Protein AF-A0A1M6PPL5-F1 (afdb_monomer_lite)

Radius of gyration: 15.42 Å; chains: 1; bounding box: 39×20×42 Å

Organism: NCBI:txid90970

Sequence (66 aa):
MTGGAYMKHEHWEFDSECPRCGKINHVSAPVGEHVVRVHCQHCTHGYEYTHIVREHTVVEDEEEEA

Structure (mmCIF, N/CA/C/O backbone):
data_AF-A0A1M6PPL5-F1
#
_entry.id   AF-A0A1M6PPL5-F1
#
loop_
_atom_site.group_PDB
_atom_site.id
_atom_site.type_symbol
_atom_site.label_atom_id
_atom_site.label_alt_id
_atom_site.label_comp_id
_atom_site.label_asym_id
_atom_site.label_entity_id
_atom_site.label_seq_id
_atom_site.pdbx_PDB_ins_code
_atom_site.Cartn_x
_atom_site.Cartn_y
_atom_site.Cartn_z
_atom_site.occupancy
_atom_site.B_iso_or_equiv
_atom_site.auth_seq_id
_atom_site.auth_comp_id
_atom_site.auth_asym_id
_atom_site.auth_atom_id
_atom_site.pdbx_PDB_model_num
ATOM 1 N N . MET A 1 1 ? 29.839 -13.952 -26.154 1.00 39.62 1 MET A N 1
ATOM 2 C CA . MET A 1 1 ? 29.623 -12.792 -25.269 1.00 39.62 1 MET A CA 1
ATOM 3 C C . MET A 1 1 ? 28.130 -12.515 -25.267 1.00 39.62 1 MET A C 1
ATOM 5 O O . MET A 1 1 ? 27.645 -11.782 -26.116 1.00 39.62 1 MET A O 1
ATOM 9 N N . THR A 1 2 ? 27.375 -13.229 -24.437 1.00 45.41 2 THR A N 1
ATOM 10 C CA . THR A 1 2 ? 25.942 -12.974 -24.253 1.00 45.41 2 THR A CA 1
ATOM 11 C C . THR A 1 2 ? 25.835 -11.786 -23.312 1.00 45.41 2 THR A C 1
ATOM 13 O O . THR A 1 2 ? 26.108 -11.933 -22.125 1.00 45.41 2 THR A O 1
ATOM 16 N N . GLY A 1 3 ? 25.563 -10.603 -23.868 1.00 40.59 3 GLY A N 1
ATOM 17 C CA . GLY A 1 3 ? 25.296 -9.409 -23.075 1.00 40.59 3 GLY A CA 1
ATOM 18 C C . GLY A 1 3 ? 24.134 -9.704 -22.137 1.00 40.59 3 GLY A C 1
ATOM 19 O O . GLY A 1 3 ? 23.046 -10.036 -22.608 1.00 40.59 3 GLY A O 1
ATOM 20 N N . GLY A 1 4 ? 24.403 -9.669 -20.832 1.00 39.91 4 GLY A N 1
ATOM 21 C CA . GLY A 1 4 ? 23.369 -9.744 -19.814 1.00 39.91 4 GLY A CA 1
ATOM 22 C C . GLY A 1 4 ? 22.419 -8.581 -20.043 1.00 39.91 4 GLY A C 1
ATOM 23 O O . GLY A 1 4 ? 22.839 -7.425 -20.026 1.00 39.91 4 GLY A O 1
ATOM 24 N N . ALA A 1 5 ? 21.167 -8.892 -20.363 1.00 47.94 5 ALA A N 1
ATOM 25 C CA . ALA A 1 5 ? 20.114 -7.900 -20.353 1.00 47.94 5 ALA A CA 1
ATOM 26 C C . ALA A 1 5 ? 19.964 -7.455 -18.898 1.00 47.94 5 ALA A C 1
ATOM 28 O O . ALA A 1 5 ? 19.499 -8.227 -18.066 1.00 47.94 5 ALA A O 1
ATOM 29 N N . TYR A 1 6 ? 20.423 -6.244 -18.610 1.00 51.88 6 TYR A N 1
ATOM 30 C CA . TYR A 1 6 ? 20.095 -5.463 -17.423 1.00 51.88 6 TYR A CA 1
ATOM 31 C C . TYR A 1 6 ? 18.568 -5.458 -17.288 1.00 51.88 6 TYR A C 1
ATOM 33 O O . TYR A 1 6 ? 17.875 -4.720 -17.991 1.00 51.88 6 TYR A O 1
ATOM 41 N N . MET A 1 7 ? 18.030 -6.353 -16.460 1.00 55.34 7 MET A N 1
ATOM 42 C CA . MET A 1 7 ? 16.620 -6.341 -16.104 1.00 55.34 7 MET A CA 1
ATOM 43 C C . MET A 1 7 ? 16.477 -5.284 -15.023 1.00 55.34 7 MET A C 1
ATOM 45 O O . MET A 1 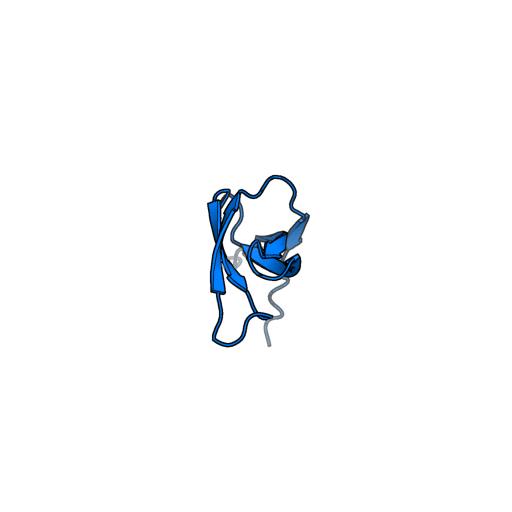7 ? 16.573 -5.581 -13.843 1.00 55.34 7 MET A O 1
ATOM 49 N N . LYS A 1 8 ? 16.302 -4.027 -15.433 1.00 61.66 8 LYS A N 1
ATOM 50 C CA . LYS A 1 8 ? 15.796 -3.013 -14.513 1.00 61.66 8 LYS A CA 1
ATOM 51 C C . LYS A 1 8 ? 14.463 -3.529 -13.980 1.00 61.66 8 LYS A C 1
ATOM 53 O O . LYS A 1 8 ? 13.543 -3.758 -14.769 1.00 61.66 8 LYS A O 1
ATOM 58 N N . HIS A 1 9 ? 14.388 -3.812 -12.688 1.00 78.00 9 HIS A N 1
ATOM 59 C CA . HIS A 1 9 ? 13.138 -4.233 -12.079 1.00 78.00 9 HIS A CA 1
ATOM 60 C C . HIS A 1 9 ? 12.321 -2.971 -11.812 1.00 78.00 9 HIS A C 1
ATOM 62 O O . HIS A 1 9 ? 12.761 -2.081 -11.098 1.00 78.00 9 HIS A O 1
ATOM 68 N N . GLU A 1 10 ? 11.166 -2.849 -12.463 1.00 88.19 10 GLU A N 1
ATOM 69 C CA . GLU A 1 10 ? 10.249 -1.734 -12.232 1.00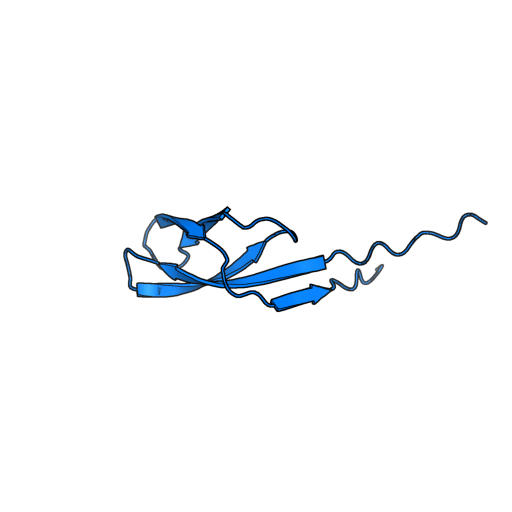 88.19 10 GLU A CA 1
ATOM 70 C C . GLU A 1 10 ? 9.170 -2.148 -11.226 1.00 88.19 10 GLU A C 1
ATOM 72 O O . GLU A 1 10 ? 8.577 -3.229 -11.340 1.00 88.19 10 GLU A O 1
ATOM 77 N N . HIS A 1 11 ? 8.852 -1.261 -10.285 1.00 92.75 11 HIS A N 1
ATOM 78 C CA . HIS A 1 11 ? 7.707 -1.392 -9.385 1.00 92.75 11 HIS A CA 1
ATOM 79 C C . HIS A 1 11 ? 6.901 -0.098 -9.304 1.00 92.75 11 HIS A C 1
ATOM 81 O O . HIS A 1 11 ? 7.295 0.969 -9.770 1.00 92.75 11 HIS A O 1
ATOM 87 N N . TRP A 1 12 ? 5.707 -0.208 -8.743 1.00 94.94 12 TRP A N 1
ATOM 88 C CA . TRP A 1 12 ? 4.848 0.909 -8.397 1.00 94.94 12 TRP A CA 1
ATOM 89 C C . TRP A 1 12 ? 4.971 1.222 -6.919 1.00 94.94 12 TRP A C 1
ATOM 91 O O . TRP A 1 12 ? 4.883 0.318 -6.094 1.00 94.94 12 TRP A O 1
ATOM 101 N N . GLU A 1 13 ? 5.079 2.502 -6.589 1.00 95.88 13 GLU A N 1
ATOM 102 C CA . GLU A 1 13 ? 4.930 3.014 -5.230 1.00 95.88 13 GLU A CA 1
ATOM 103 C C . GLU A 1 13 ? 3.674 3.874 -5.121 1.00 95.88 13 GLU A C 1
ATOM 105 O O . GLU A 1 13 ? 3.380 4.688 -6.002 1.00 95.88 13 GLU A O 1
ATOM 110 N N . PHE A 1 14 ? 2.911 3.688 -4.046 1.00 96.06 14 PHE A N 1
ATOM 111 C CA . PHE A 1 14 ? 1.691 4.449 -3.790 1.00 96.06 14 PHE A CA 1
ATOM 112 C C . PHE A 1 14 ? 1.366 4.524 -2.297 1.00 96.06 14 PHE A C 1
ATOM 114 O O . PHE A 1 14 ? 1.785 3.696 -1.480 1.00 96.06 14 PHE A O 1
ATOM 121 N N . ASP A 1 15 ? 0.550 5.520 -1.964 1.00 96.69 15 ASP A N 1
ATOM 122 C CA . ASP A 1 15 ? 0.062 5.756 -0.615 1.00 96.69 15 ASP A CA 1
ATOM 123 C C . ASP A 1 15 ? -1.295 5.088 -0.418 1.00 96.69 15 ASP A C 1
ATOM 125 O O . ASP A 1 15 ? -2.243 5.284 -1.180 1.00 96.69 15 ASP A O 1
ATOM 129 N N . SER A 1 16 ? -1.407 4.306 0.651 1.00 96.25 16 SER A N 1
ATOM 130 C CA . SER A 1 16 ? -2.639 3.619 1.012 1.00 96.25 16 SER A CA 1
ATOM 131 C C . SER A 1 16 ? -3.071 3.962 2.433 1.00 96.25 16 SER A C 1
ATOM 133 O O . SER A 1 16 ? -2.425 3.585 3.418 1.00 96.25 16 SER A O 1
ATOM 135 N N . GLU A 1 17 ? -4.205 4.650 2.551 1.00 96.69 17 GLU A N 1
ATOM 136 C CA . GLU A 1 17 ? -4.834 4.925 3.840 1.00 96.69 17 GLU A CA 1
ATOM 137 C C . GLU A 1 17 ? -5.472 3.657 4.417 1.00 96.69 17 GLU A C 1
ATOM 139 O O . GLU A 1 17 ? -6.304 3.001 3.788 1.00 96.69 17 GLU A O 1
ATOM 144 N N . CYS A 1 18 ? -5.102 3.311 5.649 1.00 96.31 18 CYS A N 1
ATOM 145 C CA . CYS A 1 18 ? -5.725 2.205 6.358 1.00 96.31 18 CYS A CA 1
ATOM 146 C C . CYS A 1 18 ? -7.153 2.582 6.787 1.00 96.31 18 CYS A C 1
ATOM 148 O O . CYS A 1 18 ? -7.307 3.470 7.629 1.00 96.31 18 CYS A O 1
ATOM 150 N N . PRO A 1 19 ? -8.198 1.841 6.370 1.00 95.62 19 PRO A N 1
ATOM 151 C CA . PRO A 1 19 ? -9.584 2.176 6.705 1.00 95.62 19 PRO A CA 1
ATOM 152 C C . PRO A 1 19 ? -9.911 1.979 8.194 1.00 95.62 19 PRO A C 1
ATOM 154 O O . PRO A 1 19 ? -10.974 2.379 8.659 1.00 95.62 19 PRO A O 1
ATOM 157 N N . ARG A 1 20 ? -9.011 1.344 8.960 1.00 94.56 20 ARG A N 1
ATOM 158 C CA . ARG A 1 20 ? -9.186 1.104 10.397 1.00 94.56 20 ARG A CA 1
ATOM 159 C C . ARG A 1 20 ? -8.629 2.220 11.274 1.00 94.56 20 ARG A C 1
ATOM 161 O O . ARG A 1 20 ? -9.236 2.540 12.289 1.00 94.56 20 ARG A O 1
ATOM 168 N N . CYS A 1 21 ? -7.449 2.748 10.947 1.00 95.69 21 CYS A N 1
ATOM 169 C CA . CYS A 1 21 ? -6.758 3.739 11.781 1.00 95.69 21 CYS A CA 1
ATOM 170 C C . CYS A 1 21 ? -6.531 5.090 11.092 1.00 95.69 21 CYS A C 1
ATOM 172 O O . CYS A 1 21 ? -6.006 5.991 11.742 1.00 95.69 21 CYS A O 1
ATOM 174 N N . GLY A 1 22 ? -6.886 5.225 9.809 1.00 95.88 22 GLY A N 1
ATOM 175 C CA . GLY A 1 22 ? -6.743 6.454 9.018 1.00 95.88 22 GLY A CA 1
ATOM 176 C C . GLY A 1 22 ? -5.297 6.855 8.713 1.00 95.88 22 GLY A C 1
ATOM 177 O O . GLY A 1 22 ? -5.042 7.950 8.228 1.00 95.88 22 GLY A O 1
ATOM 178 N N . LYS A 1 23 ? -4.316 6.005 9.041 1.00 96.81 23 LYS A N 1
ATOM 179 C CA . LYS A 1 23 ? -2.897 6.284 8.785 1.00 96.81 23 LYS A CA 1
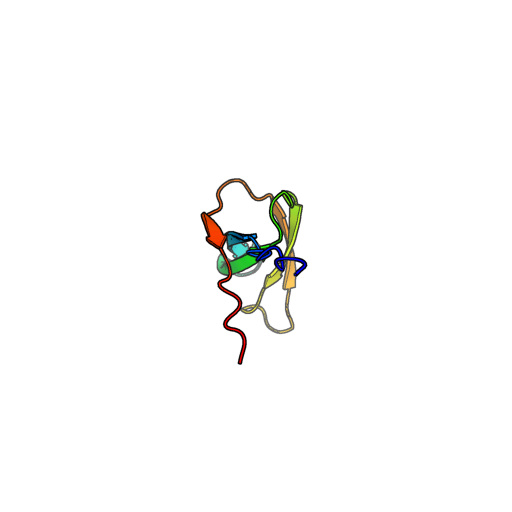ATOM 180 C C . LYS A 1 23 ? -2.475 5.769 7.414 1.00 96.81 23 LYS A C 1
ATOM 182 O O . LYS A 1 23 ? -2.927 4.706 6.982 1.00 96.81 23 LYS A O 1
ATOM 187 N N . ILE A 1 24 ? -1.561 6.500 6.785 1.00 96.69 24 ILE A N 1
ATOM 188 C CA . ILE A 1 24 ? -1.006 6.179 5.470 1.00 96.69 24 ILE A CA 1
ATOM 189 C C . ILE A 1 24 ? 0.076 5.103 5.588 1.00 96.69 24 ILE A C 1
ATOM 191 O O . ILE A 1 24 ? 0.929 5.152 6.477 1.00 96.69 24 ILE A O 1
ATOM 195 N N . ASN A 1 25 ? 0.026 4.122 4.692 1.00 95.81 25 ASN A N 1
ATOM 196 C CA . ASN A 1 25 ? 1.094 3.162 4.445 1.00 95.81 25 ASN A CA 1
ATOM 197 C C . ASN A 1 25 ? 1.691 3.475 3.074 1.00 95.81 25 ASN A C 1
ATOM 19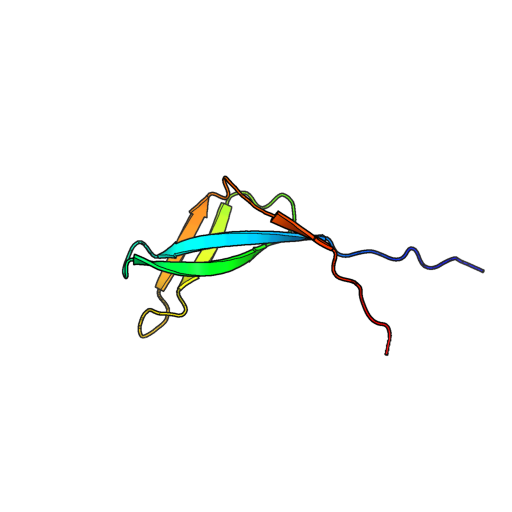9 O O . ASN A 1 25 ? 0.937 3.569 2.108 1.00 95.81 25 ASN A O 1
ATOM 203 N N . HIS A 1 26 ? 3.013 3.596 3.002 1.00 95.94 26 HIS A N 1
ATOM 204 C CA . HIS A 1 26 ? 3.738 3.634 1.736 1.00 95.94 26 HIS A CA 1
ATOM 205 C C . HIS A 1 26 ? 3.966 2.192 1.287 1.00 95.94 26 HIS A C 1
ATOM 207 O O . HIS A 1 26 ? 4.502 1.387 2.055 1.00 95.94 26 HIS A O 1
ATOM 213 N N . VAL A 1 27 ? 3.478 1.845 0.100 1.00 95.38 27 VAL A N 1
ATOM 214 C CA . VAL A 1 27 ? 3.438 0.464 -0.388 1.00 95.38 27 VAL A CA 1
ATOM 215 C C . VAL A 1 27 ? 4.115 0.387 -1.745 1.00 95.38 27 VAL A C 1
ATOM 217 O O . VAL A 1 27 ? 3.848 1.220 -2.608 1.00 95.38 27 VAL A O 1
ATOM 220 N N . SER A 1 28 ? 4.944 -0.640 -1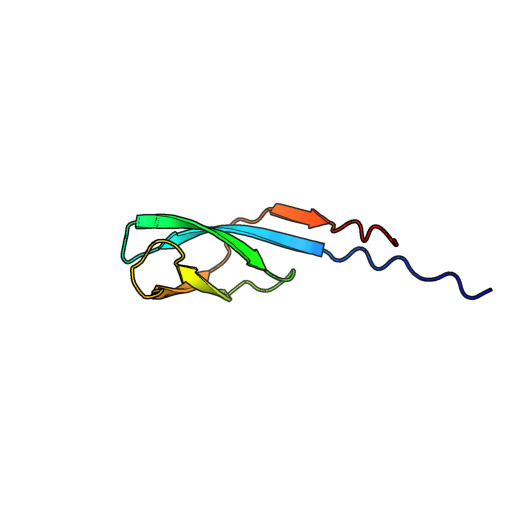.931 1.00 94.31 28 SER A N 1
ATOM 221 C CA . SER A 1 28 ? 5.466 -1.043 -3.232 1.00 94.31 28 SER A CA 1
ATOM 222 C C . SER A 1 28 ? 4.720 -2.273 -3.758 1.00 94.31 28 SER A C 1
ATOM 224 O O . SER A 1 28 ? 4.359 -3.172 -2.993 1.00 94.31 28 SER A O 1
ATOM 226 N N . ALA A 1 29 ? 4.461 -2.312 -5.063 1.00 93.06 29 ALA A N 1
ATOM 227 C CA . ALA A 1 29 ? 3.838 -3.444 -5.744 1.00 93.06 29 ALA A CA 1
ATOM 228 C C . ALA A 1 29 ? 4.409 -3.619 -7.160 1.00 93.06 29 ALA A C 1
ATOM 230 O O . ALA A 1 29 ? 4.830 -2.634 -7.764 1.00 93.06 29 ALA A O 1
ATOM 231 N N . PRO A 1 30 ? 4.402 -4.833 -7.731 1.00 91.56 30 PRO A N 1
ATOM 232 C CA . PRO A 1 30 ? 4.783 -5.037 -9.125 1.00 91.56 30 PRO A CA 1
ATOM 233 C C . PRO A 1 30 ? 3.927 -4.208 -10.092 1.00 91.56 30 PRO A C 1
ATOM 235 O O . PRO A 1 30 ? 2.730 -3.993 -9.872 1.00 91.56 30 PRO A O 1
ATOM 238 N N . VAL A 1 31 ? 4.526 -3.789 -11.207 1.00 91.06 31 VAL A N 1
ATOM 239 C CA . VAL A 1 31 ? 3.807 -3.081 -12.275 1.00 91.06 31 VAL A CA 1
ATOM 240 C C . VAL A 1 31 ? 2.629 -3.926 -12.774 1.00 91.06 31 VAL A C 1
ATOM 242 O O . VAL A 1 31 ? 2.777 -5.103 -13.102 1.00 91.06 31 VAL A O 1
ATOM 245 N N . GLY A 1 32 ? 1.449 -3.311 -12.869 1.00 90.31 32 GLY A N 1
ATOM 246 C CA . GLY A 1 32 ? 0.224 -3.955 -13.353 1.00 90.31 32 GLY A CA 1
ATOM 247 C C . GLY A 1 32 ? -0.650 -4.576 -12.260 1.00 90.31 32 GLY A C 1
ATOM 248 O O . GLY A 1 32 ? -1.787 -4.965 -12.544 1.00 90.31 32 GLY A O 1
ATOM 249 N N . GLU A 1 33 ? -0.194 -4.628 -11.004 1.00 90.88 33 GLU A N 1
ATOM 250 C CA . GLU A 1 33 ? -1.033 -5.055 -9.882 1.00 90.88 33 GLU A CA 1
ATOM 251 C C . GLU A 1 33 ? -1.965 -3.926 -9.415 1.00 90.88 33 GLU A C 1
ATOM 253 O O . GLU A 1 33 ? -1.668 -3.143 -8.518 1.00 90.88 33 GLU A O 1
ATOM 258 N N . HIS A 1 34 ? -3.151 -3.851 -10.020 1.00 93.25 34 HIS A N 1
ATOM 259 C CA . HIS A 1 34 ? -4.156 -2.835 -9.677 1.00 93.25 34 HIS A CA 1
ATOM 260 C C . HIS A 1 34 ? -4.927 -3.115 -8.378 1.00 93.25 34 HIS A C 1
ATOM 262 O O . HIS A 1 34 ? -5.612 -2.230 -7.864 1.00 93.25 34 HIS A O 1
ATOM 268 N N . VAL A 1 35 ? -4.868 -4.342 -7.857 1.00 96.25 35 VAL A N 1
ATOM 269 C CA . VAL A 1 35 ? -5.561 -4.752 -6.630 1.00 96.25 35 VAL A CA 1
ATOM 270 C C . VAL A 1 35 ? -4.564 -5.473 -5.740 1.00 96.25 35 VAL A C 1
ATOM 272 O O . VAL A 1 35 ? -4.125 -6.572 -6.062 1.00 96.25 35 VAL A O 1
ATOM 275 N N . VAL A 1 36 ? -4.234 -4.855 -4.611 1.00 95.31 36 VAL A N 1
ATOM 276 C CA . VAL A 1 36 ? -3.120 -5.266 -3.749 1.00 95.31 36 VAL A CA 1
ATOM 277 C C . VAL A 1 36 ? -3.582 -5.432 -2.308 1.00 95.31 36 VAL A C 1
ATOM 279 O O . VAL A 1 36 ? -4.418 -4.674 -1.808 1.00 95.31 36 VAL A O 1
ATOM 282 N N . ARG A 1 37 ? -3.051 -6.446 -1.619 1.00 96.69 37 ARG A N 1
ATOM 283 C CA . ARG A 1 37 ? -3.269 -6.625 -0.178 1.00 96.69 37 ARG A CA 1
ATOM 284 C C . ARG A 1 37 ? -2.225 -5.826 0.585 1.00 96.69 37 ARG A C 1
ATOM 286 O O . ARG A 1 37 ? -1.041 -6.128 0.516 1.00 96.69 37 ARG A O 1
ATOM 293 N N . VAL A 1 38 ? -2.680 -4.837 1.343 1.00 95.94 38 VAL A N 1
ATOM 294 C CA . VAL A 1 38 ? -1.828 -3.977 2.160 1.00 95.94 38 VAL A CA 1
ATOM 295 C C . VAL A 1 38 ? -1.908 -4.417 3.612 1.00 95.94 38 VAL A C 1
ATOM 297 O O . VAL A 1 38 ? -2.991 -4.524 4.193 1.00 95.94 38 VAL A O 1
ATOM 300 N N . HIS A 1 39 ? -0.744 -4.634 4.214 1.00 96.25 39 HIS A N 1
ATOM 301 C CA . HIS A 1 39 ? -0.608 -4.837 5.646 1.00 96.25 39 HIS A CA 1
ATOM 302 C C . HIS A 1 39 ? -0.354 -3.491 6.334 1.00 96.25 39 HIS A C 1
ATOM 304 O O . HIS A 1 39 ? 0.687 -2.869 6.134 1.00 96.25 39 HIS A O 1
ATOM 310 N N . CYS A 1 40 ? -1.299 -3.026 7.152 1.00 96.25 40 CYS A N 1
ATOM 311 C CA . CYS A 1 40 ? -1.145 -1.775 7.888 1.00 96.25 40 CYS A CA 1
ATOM 312 C C . CYS A 1 40 ? -0.069 -1.904 8.974 1.00 96.25 40 CYS A C 1
ATOM 314 O O . CYS A 1 40 ? -0.287 -2.590 9.975 1.00 96.25 40 CYS A O 1
ATOM 316 N N . GLN A 1 41 ? 1.024 -1.154 8.837 1.00 94.44 41 GLN A N 1
ATOM 317 C CA . GLN A 1 41 ? 2.139 -1.142 9.793 1.00 94.44 41 GLN A CA 1
ATOM 318 C C . GLN A 1 41 ? 1.813 -0.395 11.098 1.00 94.44 41 GLN A C 1
ATOM 320 O O . GLN A 1 41 ? 2.539 -0.492 12.084 1.00 94.44 41 GLN A O 1
ATOM 325 N N . HIS A 1 42 ? 0.705 0.351 11.128 1.00 94.50 42 HIS A N 1
ATOM 326 C CA . HIS A 1 42 ? 0.335 1.190 12.271 1.00 94.50 42 HIS A CA 1
ATOM 327 C C . HIS A 1 42 ? -0.662 0.550 13.234 1.00 94.50 42 HIS A C 1
ATOM 329 O O . HIS A 1 42 ? -0.826 1.028 14.357 1.00 94.50 42 HIS A O 1
ATOM 335 N N . CYS A 1 43 ? -1.402 -0.468 12.793 1.00 93.50 43 CYS A N 1
ATOM 336 C CA . CYS A 1 43 ? -2.374 -1.143 13.645 1.00 93.50 43 CYS A CA 1
ATOM 337 C C . CYS A 1 43 ? -1.668 -2.161 14.540 1.00 93.50 43 CYS A C 1
ATOM 339 O O . CYS A 1 43 ? -0.901 -2.989 14.057 1.00 93.50 43 CYS A O 1
ATOM 341 N N . THR A 1 44 ? -1.987 -2.172 15.835 1.00 86.12 44 THR A N 1
ATOM 342 C CA . THR A 1 44 ? -1.529 -3.224 16.748 1.00 86.12 44 THR A CA 1
ATOM 343 C C . THR A 1 44 ? -2.028 -4.581 16.234 1.00 86.12 44 THR A C 1
ATOM 345 O O . THR A 1 44 ? -3.236 -4.763 16.069 1.00 86.12 44 THR A O 1
ATOM 348 N N . HIS A 1 45 ? -1.094 -5.497 15.956 1.00 83.88 45 HIS A N 1
ATOM 349 C CA . HIS A 1 45 ? -1.281 -6.817 15.319 1.00 83.88 45 HIS A CA 1
ATOM 350 C C . HIS A 1 45 ? -1.395 -6.856 13.789 1.00 83.88 45 HIS A C 1
ATOM 352 O O . HIS A 1 45 ? -1.554 -7.947 13.253 1.00 83.88 45 HIS A O 1
ATOM 358 N N . GLY A 1 46 ? -1.278 -5.722 13.093 1.00 84.00 46 GLY A N 1
ATOM 359 C CA . GLY A 1 46 ? -1.243 -5.708 11.634 1.00 84.00 46 GLY A CA 1
ATOM 360 C C . GLY A 1 46 ? -2.611 -5.967 11.004 1.00 84.00 46 GLY A C 1
ATOM 361 O O . GLY A 1 46 ? -3.106 -7.089 10.950 1.00 84.00 46 GLY A O 1
ATOM 362 N N . TYR A 1 47 ? -3.265 -4.902 10.546 1.00 93.81 47 TYR A N 1
ATOM 363 C CA . TYR A 1 47 ? -4.559 -5.023 9.877 1.00 93.81 47 TYR A CA 1
ATOM 364 C C . TYR A 1 47 ? -4.353 -5.148 8.372 1.00 93.81 47 TYR A C 1
ATOM 366 O O . TYR A 1 47 ? -3.740 -4.272 7.767 1.00 93.81 47 TYR A O 1
ATOM 374 N N . GLU A 1 48 ? -4.884 -6.210 7.776 1.00 96.44 48 GLU A N 1
ATOM 375 C CA . GLU A 1 48 ? -4.829 -6.420 6.333 1.00 96.44 48 GLU A CA 1
ATOM 376 C C . GLU A 1 48 ? -6.088 -5.897 5.647 1.00 96.44 48 GLU A C 1
ATOM 378 O O . GLU A 1 48 ? -7.209 -6.123 6.109 1.00 96.44 48 GLU A O 1
ATOM 383 N N . TYR A 1 49 ? -5.901 -5.222 4.519 1.00 95.75 49 TYR A N 1
ATOM 384 C CA . TYR A 1 49 ? -6.991 -4.721 3.694 1.00 95.75 49 TYR A CA 1
ATOM 385 C C . TYR A 1 49 ? -6.603 -4.714 2.222 1.00 95.75 49 TYR A C 1
ATOM 387 O O . TYR A 1 49 ? -5.434 -4.827 1.864 1.00 95.75 49 TYR A O 1
ATOM 395 N N . THR A 1 50 ? -7.606 -4.631 1.354 1.00 97.19 50 THR A N 1
ATOM 396 C CA . THR A 1 50 ? -7.390 -4.521 -0.090 1.00 97.19 50 THR A CA 1
ATOM 397 C C . THR A 1 50 ? -7.368 -3.052 -0.487 1.00 97.19 50 THR A C 1
ATOM 399 O O . THR A 1 50 ? -8.287 -2.311 -0.143 1.00 97.19 50 THR A O 1
ATOM 402 N N . HIS A 1 51 ? -6.336 -2.652 -1.222 1.00 96.56 51 HIS A N 1
ATOM 403 C CA . HIS A 1 51 ? -6.225 -1.350 -1.863 1.00 96.56 51 HIS A CA 1
ATOM 404 C C . HIS A 1 51 ? -6.417 -1.513 -3.376 1.00 96.56 51 HIS A C 1
ATOM 406 O O . HIS A 1 51 ? -5.955 -2.491 -3.966 1.00 96.56 51 HIS A O 1
ATOM 412 N N . ILE A 1 52 ? -7.109 -0.559 -4.002 1.00 96.50 52 ILE A N 1
ATOM 413 C CA . ILE A 1 52 ? -7.245 -0.485 -5.460 1.00 96.50 52 ILE A CA 1
ATOM 414 C C . ILE A 1 52 ? -6.351 0.655 -5.933 1.00 96.50 52 ILE A C 1
ATOM 416 O O . ILE A 1 52 ? -6.669 1.816 -5.675 1.00 96.50 52 ILE A O 1
ATOM 420 N N . VAL A 1 53 ? -5.258 0.316 -6.614 1.00 94.44 53 VAL A N 1
ATOM 421 C CA . VAL A 1 53 ? -4.244 1.276 -7.058 1.00 94.44 53 VAL A CA 1
ATOM 422 C C . VAL A 1 53 ? -4.830 2.128 -8.182 1.00 94.44 53 VAL A C 1
ATOM 424 O O . VAL A 1 53 ? -5.128 1.632 -9.271 1.00 94.44 53 VAL A O 1
ATOM 427 N N . ARG A 1 54 ? -5.036 3.416 -7.896 1.00 91.00 54 ARG A N 1
ATOM 428 C CA . ARG A 1 54 ? -5.532 4.413 -8.864 1.00 91.00 54 ARG A CA 1
ATOM 429 C C . ARG A 1 54 ? -4.447 5.381 -9.306 1.00 91.00 54 ARG A C 1
ATOM 431 O O . ARG A 1 54 ? -4.413 5.759 -10.470 1.00 91.00 54 ARG A O 1
ATOM 438 N N . GLU A 1 55 ? -3.593 5.768 -8.369 1.00 92.19 55 GLU A N 1
ATOM 439 C CA . GLU A 1 55 ? -2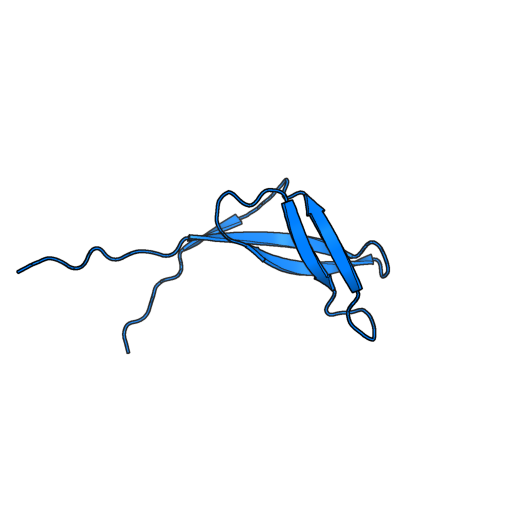.465 6.668 -8.567 1.00 92.19 55 GLU A CA 1
ATOM 440 C C . GLU A 1 55 ? -1.223 5.962 -8.030 1.00 92.19 55 GLU A C 1
ATOM 442 O O . GLU A 1 55 ? -1.263 5.381 -6.945 1.00 92.19 55 GLU A O 1
ATOM 447 N N . HIS A 1 56 ? -0.154 5.961 -8.819 1.00 94.44 56 HIS A N 1
ATOM 448 C CA . HIS A 1 56 ? 1.099 5.294 -8.494 1.00 94.44 56 HIS A CA 1
ATOM 449 C C . HIS A 1 56 ? 2.271 5.994 -9.184 1.00 94.44 56 HIS A C 1
ATOM 451 O O . HIS A 1 56 ? 2.119 6.573 -10.264 1.00 94.44 56 HIS A O 1
ATOM 457 N N . THR A 1 57 ? 3.448 5.885 -8.583 1.00 94.00 57 THR A N 1
ATOM 458 C CA . THR A 1 57 ? 4.724 6.300 -9.168 1.00 94.00 57 THR A CA 1
ATOM 459 C C . THR A 1 57 ? 5.459 5.059 -9.647 1.00 94.00 57 THR A C 1
ATOM 461 O O . THR A 1 57 ? 5.590 4.105 -8.888 1.00 94.00 57 THR A O 1
ATOM 464 N N . VAL A 1 58 ? 5.917 5.047 -10.900 1.00 91.50 58 VAL A N 1
ATOM 465 C CA . VAL A 1 58 ? 6.797 3.979 -11.397 1.00 91.50 58 VAL A CA 1
ATOM 466 C C . VAL A 1 58 ? 8.217 4.271 -10.926 1.00 91.50 58 VAL A C 1
ATOM 468 O O . VAL A 1 58 ? 8.707 5.382 -11.132 1.00 91.50 58 VAL A O 1
ATOM 471 N N . VAL A 1 59 ? 8.847 3.292 -10.290 1.00 91.19 59 VAL A N 1
ATOM 472 C CA . VAL A 1 59 ? 10.215 3.355 -9.773 1.00 91.19 59 VAL A CA 1
ATOM 473 C C . VAL A 1 59 ? 11.030 2.251 -10.445 1.00 91.19 59 VAL A C 1
ATOM 475 O O . VAL A 1 59 ? 10.541 1.134 -10.601 1.00 91.19 59 VAL A O 1
ATOM 478 N N . GLU A 1 60 ? 12.242 2.585 -10.887 1.00 87.44 60 GLU A N 1
ATOM 479 C CA . GLU A 1 60 ? 13.216 1.642 -11.445 1.00 87.44 60 GLU A CA 1
ATOM 480 C C . GLU A 1 60 ? 14.217 1.262 -10.341 1.00 87.44 60 GLU A C 1
ATOM 482 O O . GLU A 1 60 ? 14.907 2.139 -9.817 1.00 87.44 60 GLU A O 1
ATOM 487 N N . ASP A 1 61 ? 14.324 -0.023 -10.006 1.00 75.81 61 ASP A N 1
ATOM 488 C CA . ASP A 1 61 ? 15.388 -0.538 -9.146 1.00 75.81 61 ASP A CA 1
ATOM 489 C C . ASP A 1 61 ? 16.688 -0.644 -9.959 1.00 75.81 61 ASP A C 1
ATOM 491 O O . ASP A 1 61 ? 16.794 -1.412 -10.924 1.00 75.81 61 ASP A O 1
ATOM 495 N N . GLU A 1 62 ? 17.702 0.130 -9.572 1.00 65.88 62 GLU A N 1
ATOM 496 C CA . GLU A 1 62 ? 19.074 -0.073 -10.035 1.00 65.88 62 GLU A CA 1
ATOM 497 C C . GLU A 1 62 ? 19.695 -1.185 -9.183 1.00 65.88 62 GLU A C 1
ATOM 499 O O . GLU A 1 62 ? 20.097 -0.962 -8.042 1.00 65.88 62 GLU A O 1
ATOM 504 N N . GLU A 1 63 ? 19.730 -2.409 -9.711 1.00 60.53 63 GLU A N 1
ATOM 505 C CA . GLU A 1 63 ? 20.425 -3.520 -9.058 1.00 60.53 63 GLU A CA 1
ATOM 506 C C . GLU A 1 63 ? 21.937 -3.210 -9.061 1.00 60.53 63 GLU A C 1
ATOM 508 O O . GLU A 1 63 ? 22.628 -3.369 -10.069 1.00 60.53 63 GLU A O 1
ATOM 513 N N . GLU A 1 64 ? 22.450 -2.673 -7.950 1.00 54.16 64 GLU A N 1
ATOM 514 C CA . GLU A 1 64 ? 23.882 -2.448 -7.747 1.00 54.16 64 GLU A CA 1
ATOM 515 C C . GLU A 1 64 ? 24.546 -3.822 -7.540 1.00 54.16 64 GLU A C 1
ATOM 517 O O . GLU A 1 64 ? 24.489 -4.404 -6.455 1.00 54.16 64 GLU A O 1
ATOM 522 N N . GLU A 1 65 ? 25.113 -4.390 -8.612 1.00 54.75 65 GLU A N 1
ATOM 523 C CA . GLU A 1 65 ? 25.935 -5.603 -8.541 1.00 54.75 65 GLU A CA 1
ATOM 524 C C . GLU A 1 65 ? 27.126 -5.354 -7.592 1.00 54.75 65 GLU A C 1
ATOM 526 O O . GLU A 1 65 ? 28.037 -4.587 -7.916 1.00 54.75 65 GLU A O 1
ATOM 531 N N . ALA A 1 66 ? 27.103 -5.983 -6.412 1.00 51.38 66 ALA A N 1
ATOM 532 C CA . ALA A 1 66 ? 28.190 -5.959 -5.427 1.00 51.38 66 ALA A CA 1
ATOM 533 C C . ALA A 1 66 ? 29.293 -6.988 -5.728 1.00 51.38 66 ALA A C 1
ATOM 535 O O . ALA A 1 66 ? 28.958 -8.134 -6.114 1.00 51.38 66 ALA A O 1
#

Foldseek 3Di:
DPPPPPPFQKWWWDWDQDPPPRDIDTDIDHPPCQKDWDFDPPDDVTDIDIDGDDDIDIDTDDPPDD

Secondary structure (DSSP, 8-state):
--------EEEEEEEEE-TTT--EEEEEEETT--EEEEEETTSTT-EEEEEE--S-EEEEE-----

pLDDT: mean 84.98, std 17.47, range [39.62, 97.19]